Protein AF-A0A379VTR4-F1 (afdb_monomer_lite)

Sequence (155 aa):
MGGMAASGGYWISTPANYIVASPSTLTGSIGIFGVINTVENSLSSIGVHSDGVSTSPLADISMTKALSPEVQQMMQLSIEYGYKRFITLVADARKRTPEQIDKIAQGHVWTGEDAKANGLVDSLGDFDDAVAKAAELAKLKQWHLDYYQDEPTVL

pLDDT: mean 94.95, std 9.13, range [38.41, 98.75]

Radius of gyration: 22.14 Å; chains: 1; bounding box: 52×36×62 Å

Organism: Salmonella enterica I (NCBI:txid59201)

Structure (mmCIF, N/CA/C/O backbone):
data_AF-A0A379VTR4-F1
#
_entry.id   AF-A0A379VTR4-F1
#
loop_
_atom_site.group_PDB
_atom_site.id
_atom_site.type_symbol
_atom_site.label_atom_id
_atom_site.label_alt_id
_atom_site.label_comp_id
_atom_site.label_asym_id
_atom_site.label_entity_id
_atom_site.label_seq_id
_atom_site.pdbx_PDB_ins_code
_atom_site.Cartn_x
_atom_site.Cartn_y
_atom_site.Cartn_z
_atom_site.occupancy
_atom_site.B_iso_or_equiv
_atom_site.auth_seq_id
_atom_site.auth_comp_id
_atom_site.auth_asym_id
_atom_site.auth_atom_id
_atom_site.pdbx_PDB_model_num
ATOM 1 N N . MET A 1 1 ? 0.561 -3.721 -14.485 1.00 96.38 1 MET A N 1
ATOM 2 C CA . MET A 1 1 ? -0.624 -3.444 -13.645 1.00 96.38 1 MET A CA 1
ATOM 3 C C . MET A 1 1 ? -1.749 -2.989 -14.561 1.00 96.38 1 MET A C 1
ATOM 5 O O . MET A 1 1 ? -1.507 -2.106 -15.377 1.00 96.38 1 MET A O 1
ATOM 9 N N . GLY A 1 2 ? -2.930 -3.607 -14.460 1.00 90.25 2 GLY A N 1
ATOM 10 C CA . GLY A 1 2 ? -4.101 -3.279 -15.281 1.00 90.25 2 GLY A CA 1
ATOM 11 C C . GLY A 1 2 ? -5.358 -3.180 -14.418 1.00 90.25 2 GLY A C 1
ATOM 12 O O . GLY A 1 2 ? -5.586 -4.031 -13.563 1.00 90.25 2 GLY A O 1
ATOM 13 N N . GLY A 1 3 ? -6.142 -2.116 -14.602 1.00 94.50 3 GLY A N 1
ATOM 14 C CA . GLY A 1 3 ? -7.316 -1.817 -13.778 1.00 94.50 3 GLY A CA 1
ATOM 15 C C . GLY A 1 3 ? -6.941 -1.304 -12.386 1.00 94.50 3 GLY A C 1
ATOM 16 O O . GLY A 1 3 ? -6.988 -0.100 -12.142 1.00 94.50 3 GLY A O 1
ATOM 17 N N . MET A 1 4 ? -6.543 -2.201 -11.480 1.00 97.50 4 MET A N 1
ATOM 18 C CA . MET A 1 4 ? -6.199 -1.858 -10.099 1.00 97.50 4 MET A CA 1
ATOM 19 C C . MET A 1 4 ? -5.036 -2.699 -9.561 1.00 97.50 4 MET A C 1
ATOM 21 O O . MET A 1 4 ? -4.982 -3.909 -9.755 1.00 97.50 4 MET A O 1
ATOM 25 N N . ALA A 1 5 ? -4.122 -2.051 -8.845 1.00 97.94 5 ALA A N 1
ATOM 26 C CA . ALA A 1 5 ? -3.055 -2.677 -8.067 1.00 97.94 5 ALA A CA 1
ATOM 27 C C . ALA A 1 5 ? -2.720 -1.790 -6.855 1.00 97.94 5 ALA A C 1
ATOM 29 O O . ALA A 1 5 ? -1.616 -1.270 -6.738 1.00 97.94 5 ALA A O 1
ATOM 30 N N . ALA A 1 6 ? -3.703 -1.563 -5.984 1.00 97.69 6 ALA A N 1
ATOM 31 C CA . ALA A 1 6 ? -3.612 -0.654 -4.841 1.00 97.69 6 ALA A CA 1
ATOM 32 C C . ALA A 1 6 ? -3.489 -1.417 -3.506 1.00 97.69 6 ALA A C 1
ATOM 34 O O . ALA A 1 6 ? -3.887 -2.580 -3.410 1.00 97.69 6 ALA A O 1
ATOM 35 N N . SER A 1 7 ? -2.945 -0.771 -2.469 1.00 98.06 7 SER A N 1
ATOM 36 C CA . SER A 1 7 ? -2.752 -1.330 -1.123 1.00 98.06 7 SER A CA 1
ATOM 37 C C . SER A 1 7 ? -2.005 -2.670 -1.174 1.00 98.06 7 SER A C 1
ATOM 39 O O . SER A 1 7 ? -0.881 -2.710 -1.676 1.00 98.06 7 SER A O 1
ATOM 41 N N . GLY A 1 8 ? -2.601 -3.780 -0.733 1.00 97.50 8 GLY A N 1
ATOM 42 C CA . GLY A 1 8 ? -2.003 -5.116 -0.835 1.00 97.50 8 GLY A CA 1
ATOM 43 C C . GLY A 1 8 ? -1.548 -5.492 -2.254 1.00 97.50 8 GLY A C 1
ATOM 44 O O . GLY A 1 8 ? -0.513 -6.134 -2.410 1.00 97.50 8 GLY A O 1
ATOM 45 N N . GLY A 1 9 ? -2.243 -5.021 -3.297 1.00 98.25 9 GLY A N 1
ATOM 46 C CA . GLY A 1 9 ? -1.830 -5.221 -4.691 1.00 98.25 9 GLY A CA 1
ATOM 47 C C . GLY A 1 9 ? -0.519 -4.504 -5.039 1.00 98.25 9 GLY A C 1
ATOM 48 O O . GLY A 1 9 ? 0.328 -5.050 -5.748 1.00 98.25 9 GLY A O 1
ATOM 49 N N . TYR A 1 10 ? -0.303 -3.308 -4.485 1.00 98.69 10 TYR A N 1
ATOM 50 C CA . TYR A 1 10 ? 0.972 -2.609 -4.626 1.00 98.69 10 TYR A CA 1
ATOM 51 C C . TYR A 1 10 ? 2.055 -3.258 -3.755 1.00 98.69 10 TYR A C 1
ATOM 53 O O . TYR A 1 10 ? 3.186 -3.410 -4.208 1.00 98.69 10 TYR A O 1
ATOM 61 N N . TRP A 1 11 ? 1.703 -3.725 -2.548 1.00 98.62 11 TRP A N 1
ATOM 62 C CA . TRP A 1 11 ? 2.616 -4.450 -1.655 1.00 98.62 11 TRP A CA 1
ATOM 63 C C . TRP A 1 11 ? 3.265 -5.646 -2.353 1.00 98.62 11 TRP A C 1
ATOM 65 O O . TRP A 1 11 ? 4.485 -5.779 -2.328 1.00 98.62 11 TRP A O 1
ATOM 75 N N . ILE A 1 12 ? 2.475 -6.506 -3.001 1.00 98.44 12 ILE A N 1
ATOM 76 C CA . ILE A 1 12 ? 3.008 -7.685 -3.707 1.00 98.44 12 ILE A CA 1
ATOM 77 C C . ILE A 1 12 ? 3.767 -7.326 -4.991 1.00 98.44 12 ILE A C 1
ATOM 79 O O . ILE A 1 12 ? 4.480 -8.166 -5.531 1.00 98.44 12 ILE A O 1
ATOM 83 N N . SER A 1 13 ? 3.634 -6.088 -5.472 1.00 98.38 13 SER A N 1
ATOM 84 C CA . SER A 1 13 ? 4.331 -5.596 -6.663 1.00 98.38 13 SER A CA 1
ATOM 85 C C . SER A 1 13 ? 5.724 -5.041 -6.353 1.00 98.38 13 SER A C 1
ATOM 87 O O . SER A 1 13 ? 6.557 -4.954 -7.251 1.00 98.38 13 SER A O 1
ATOM 89 N N . THR A 1 14 ? 6.017 -4.685 -5.099 1.00 98.06 14 THR A N 1
ATOM 90 C CA . THR A 1 14 ? 7.304 -4.082 -4.715 1.00 98.06 14 THR A CA 1
ATOM 91 C C . THR A 1 14 ? 8.554 -4.949 -4.924 1.00 98.06 14 THR A C 1
ATOM 93 O O . THR A 1 14 ? 9.588 -4.356 -5.225 1.00 98.06 14 THR A O 1
ATOM 96 N N . PRO A 1 15 ? 8.541 -6.298 -4.832 1.00 98.25 15 PRO A N 1
ATOM 97 C CA . PRO A 1 15 ? 9.747 -7.083 -5.093 1.00 98.25 15 PRO A CA 1
ATOM 98 C C . PRO A 1 15 ? 10.079 -7.202 -6.591 1.00 98.25 15 PRO A C 1
ATOM 100 O O . PRO A 1 15 ? 11.110 -7.779 -6.934 1.00 98.25 15 PRO A O 1
ATOM 103 N N . ALA A 1 16 ? 9.225 -6.700 -7.492 1.00 98.25 16 ALA A N 1
ATOM 104 C CA . ALA A 1 16 ? 9.453 -6.790 -8.929 1.00 98.25 16 ALA A CA 1
ATOM 105 C C . ALA A 1 16 ? 10.701 -6.003 -9.362 1.00 98.25 16 ALA A C 1
ATOM 107 O O . ALA A 1 16 ? 10.972 -4.906 -8.876 1.00 98.25 16 ALA A O 1
ATOM 108 N N . ASN A 1 17 ? 11.431 -6.526 -10.354 1.00 98.25 17 ASN A N 1
ATOM 109 C CA . ASN A 1 17 ? 12.551 -5.800 -10.962 1.00 98.25 17 ASN A CA 1
ATOM 110 C C . ASN A 1 17 ? 12.099 -4.548 -11.727 1.00 98.25 17 ASN A C 1
ATOM 112 O O . ASN A 1 17 ? 12.884 -3.615 -11.891 1.00 98.25 17 ASN A O 1
ATOM 116 N N . TYR A 1 18 ? 10.868 -4.565 -12.243 1.00 98.56 18 TYR A N 1
ATOM 117 C CA . TYR A 1 18 ? 10.296 -3.491 -13.042 1.00 98.56 18 TYR A CA 1
ATOM 118 C C . TYR A 1 18 ? 8.768 -3.518 -12.954 1.00 98.56 18 TYR A C 1
ATOM 120 O O . TYR A 1 18 ? 8.156 -4.577 -13.090 1.00 98.56 18 TYR A O 1
ATOM 128 N N . ILE A 1 19 ? 8.154 -2.358 -12.745 1.00 98.69 19 ILE A N 1
ATOM 129 C CA . ILE A 1 19 ? 6.708 -2.187 -12.614 1.00 98.69 19 ILE A CA 1
ATOM 130 C C . ILE A 1 19 ? 6.184 -1.371 -13.798 1.00 9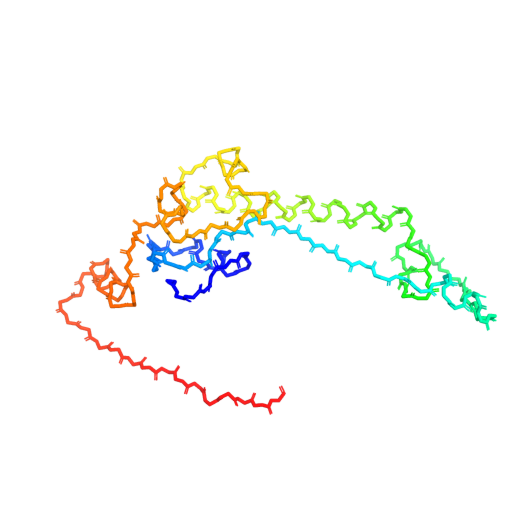8.69 19 ILE A C 1
ATOM 132 O O . ILE A 1 19 ? 6.464 -0.178 -13.926 1.00 98.69 19 ILE A O 1
ATOM 136 N N . VAL A 1 20 ? 5.381 -2.013 -14.644 1.00 98.75 20 VAL A N 1
ATOM 137 C CA . VAL A 1 20 ? 4.623 -1.368 -15.729 1.00 98.75 20 VAL A CA 1
ATOM 138 C C . VAL A 1 20 ? 3.188 -1.137 -15.260 1.00 98.75 20 VAL A C 1
ATOM 140 O O . VAL A 1 20 ? 2.594 -2.036 -14.656 1.00 98.75 20 VAL A O 1
ATOM 143 N N . ALA A 1 21 ? 2.601 0.024 -15.540 1.00 98.69 21 ALA A N 1
ATOM 144 C CA . ALA A 1 21 ? 1.186 0.292 -15.281 1.00 98.69 21 ALA A CA 1
ATOM 145 C C . ALA A 1 21 ? 0.514 0.984 -16.469 1.00 98.69 21 ALA A C 1
ATOM 147 O O . ALA A 1 21 ? 1.095 1.880 -17.070 1.00 98.69 21 ALA A O 1
ATOM 148 N N . SER A 1 22 ? -0.736 0.630 -16.769 1.00 98.44 22 SER A N 1
ATOM 149 C CA . SER A 1 22 ? -1.534 1.426 -17.710 1.00 98.44 22 SER A CA 1
ATOM 150 C C . SER A 1 22 ? -1.766 2.832 -17.131 1.00 98.44 22 SER A C 1
ATOM 152 O O . SER A 1 22 ? -1.962 2.924 -15.913 1.00 98.44 22 SER A O 1
ATOM 154 N N . PRO A 1 23 ? -1.800 3.903 -17.952 1.00 98.06 23 PRO A N 1
ATOM 155 C CA . PRO A 1 23 ? -2.061 5.274 -17.499 1.00 98.06 23 PRO A CA 1
ATOM 156 C C . PRO A 1 23 ? -3.261 5.403 -16.549 1.00 98.06 23 PRO A C 1
ATOM 158 O O . PRO A 1 23 ? -3.180 6.069 -15.519 1.00 98.06 23 PRO A O 1
ATOM 161 N N . SER A 1 24 ? -4.346 4.677 -16.835 1.00 97.81 24 SER A N 1
ATOM 162 C CA . SER A 1 24 ? -5.589 4.698 -16.056 1.00 97.81 24 SER A CA 1
ATOM 163 C C . SER A 1 24 ? -5.636 3.688 -14.902 1.00 97.81 24 SER A C 1
ATOM 165 O O . SER A 1 24 ? -6.686 3.509 -14.291 1.00 97.81 24 SER A O 1
ATOM 167 N N . THR A 1 25 ? -4.538 2.985 -14.608 1.00 98.44 25 THR A N 1
ATOM 168 C CA . THR A 1 25 ? -4.476 2.043 -13.478 1.00 98.44 25 THR A CA 1
ATOM 169 C C . THR A 1 25 ? -4.666 2.784 -12.164 1.00 98.44 25 THR A C 1
ATOM 171 O O . THR A 1 25 ? -3.998 3.781 -11.924 1.00 98.44 25 THR A O 1
ATOM 174 N N . LEU A 1 26 ? -5.490 2.250 -11.266 1.00 98.56 26 LEU A N 1
ATOM 175 C CA . LEU A 1 26 ? -5.548 2.713 -9.881 1.00 98.56 26 LEU A CA 1
ATOM 176 C C . LEU A 1 26 ? -4.541 1.931 -9.032 1.00 98.56 26 LEU A C 1
ATOM 178 O O . LEU A 1 26 ? -4.676 0.725 -8.830 1.00 98.56 26 LEU A O 1
ATOM 182 N N . THR A 1 27 ? -3.503 2.603 -8.551 1.00 98.62 27 THR A N 1
ATOM 183 C CA . THR A 1 27 ? -2.405 2.007 -7.777 1.00 98.62 27 THR A CA 1
ATOM 184 C C . THR A 1 27 ? -2.079 2.861 -6.547 1.00 98.62 27 THR A C 1
ATOM 186 O O . THR A 1 27 ? -2.860 3.727 -6.147 1.00 98.62 27 THR A O 1
ATOM 189 N N . GLY A 1 28 ? -0.956 2.597 -5.883 1.00 98.00 28 GLY A N 1
ATOM 190 C CA . GLY A 1 28 ? -0.610 3.248 -4.625 1.00 98.00 28 GLY A CA 1
ATOM 191 C C . GLY A 1 28 ? -1.503 2.737 -3.499 1.00 98.00 28 GLY A C 1
ATOM 192 O O . GLY A 1 28 ? -1.503 1.542 -3.214 1.00 98.00 28 GLY A O 1
ATOM 193 N N . SER A 1 29 ? -2.245 3.631 -2.839 1.00 98.12 29 SER A N 1
ATOM 194 C CA . SER A 1 29 ? -3.003 3.339 -1.613 1.00 98.12 29 SER A CA 1
ATOM 195 C C . SER A 1 29 ? -2.135 2.659 -0.551 1.00 98.12 29 SER A C 1
ATOM 197 O O . SER A 1 29 ? -2.494 1.656 0.065 1.00 98.12 29 SER A O 1
A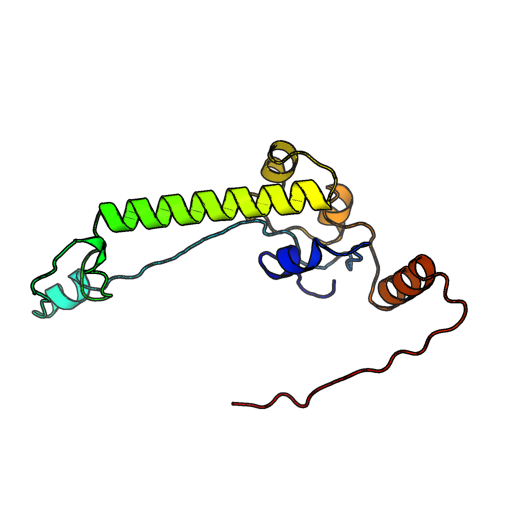TOM 199 N N . ILE A 1 30 ? -0.928 3.196 -0.380 1.00 98.56 30 ILE A N 1
ATOM 200 C CA . ILE A 1 30 ? 0.035 2.714 0.606 1.00 98.56 30 ILE A CA 1
ATOM 201 C C . ILE A 1 30 ? -0.471 3.175 1.969 1.00 98.56 30 ILE A C 1
ATOM 203 O O . ILE A 1 30 ? -0.298 4.330 2.355 1.00 98.56 30 ILE A O 1
ATOM 207 N N . GLY A 1 31 ? -1.176 2.286 2.656 1.00 97.69 31 GLY A N 1
ATOM 208 C CA . GLY A 1 31 ? -1.883 2.568 3.896 1.00 97.69 31 GLY A CA 1
ATOM 209 C C . GLY A 1 31 ? -2.411 1.285 4.523 1.00 97.69 31 GLY A C 1
ATOM 210 O O . GLY A 1 31 ? -2.518 0.256 3.853 1.00 97.69 31 GLY A O 1
ATOM 211 N N . ILE A 1 32 ? -2.718 1.350 5.818 1.00 97.75 32 ILE A N 1
ATOM 212 C CA . ILE A 1 32 ? -3.286 0.245 6.593 1.00 97.75 32 ILE A CA 1
ATOM 213 C C . ILE A 1 32 ? -4.430 0.796 7.435 1.00 97.75 32 ILE A C 1
ATOM 215 O O . ILE A 1 32 ? -4.314 1.875 8.009 1.00 97.75 32 ILE A O 1
ATOM 219 N N . PHE A 1 33 ? -5.525 0.047 7.512 1.00 97.00 33 PHE A N 1
ATOM 220 C CA . PHE A 1 33 ? -6.647 0.356 8.385 1.00 97.00 33 PHE A CA 1
ATOM 221 C C . PHE A 1 33 ? -7.219 -0.934 8.974 1.00 97.00 33 PHE A C 1
ATOM 223 O O . PHE A 1 33 ? -7.039 -2.021 8.423 1.00 97.00 33 PHE A O 1
ATOM 230 N N . GLY A 1 34 ? -7.912 -0.801 10.099 1.00 95.31 34 GLY A N 1
ATOM 231 C CA . GLY A 1 34 ? -8.670 -1.869 10.732 1.00 95.31 34 GLY A CA 1
ATOM 232 C C . GLY A 1 34 ? -9.936 -1.281 11.338 1.00 95.31 34 GLY A C 1
ATOM 233 O O . GLY A 1 34 ? -9.928 -0.145 11.805 1.00 95.31 34 GLY A O 1
ATOM 234 N N . VAL A 1 35 ? -11.027 -2.039 11.298 1.00 96.56 35 VAL A N 1
ATOM 235 C CA . VAL A 1 35 ? -12.319 -1.624 11.851 1.00 96.56 35 VAL A CA 1
ATOM 236 C C . VAL A 1 35 ? -12.817 -2.726 12.769 1.00 96.56 35 VAL A C 1
ATOM 238 O O . VAL A 1 35 ? -12.870 -3.886 12.365 1.00 96.56 35 VAL A O 1
ATOM 241 N N . ILE A 1 36 ? -13.200 -2.351 13.987 1.00 95.81 36 ILE A N 1
ATOM 242 C CA . ILE A 1 36 ? -13.857 -3.234 14.946 1.00 95.81 36 ILE A CA 1
ATOM 243 C C . ILE A 1 36 ? -15.225 -2.647 15.245 1.00 95.81 36 ILE A C 1
ATOM 245 O O . ILE A 1 36 ? -15.334 -1.499 15.666 1.00 95.81 36 ILE A O 1
ATOM 249 N N . ASN A 1 37 ? -16.260 -3.450 15.026 1.00 96.44 37 ASN A N 1
ATOM 250 C CA . ASN A 1 37 ? -17.626 -3.087 15.360 1.00 96.44 37 ASN A CA 1
ATOM 251 C C . ASN A 1 37 ? -18.042 -3.851 16.614 1.00 96.44 37 ASN A C 1
ATOM 253 O O . ASN A 1 37 ? -17.910 -5.076 16.666 1.00 96.44 37 ASN A O 1
ATOM 257 N N . THR A 1 38 ? -18.570 -3.128 17.595 1.00 97.50 38 THR A N 1
ATOM 258 C CA . THR A 1 38 ? -19.193 -3.701 18.788 1.00 97.50 38 THR A CA 1
ATOM 259 C C . THR A 1 38 ? -20.665 -3.296 18.832 1.00 97.50 38 THR A C 1
ATOM 261 O O . THR A 1 38 ? -21.067 -2.266 18.285 1.00 97.50 38 THR A O 1
ATOM 264 N N . VAL A 1 39 ? -21.501 -4.153 19.413 1.00 98.00 39 VAL A N 1
ATOM 265 C CA . VAL A 1 39 ? -22.964 -3.992 19.447 1.00 98.00 39 VAL A CA 1
ATOM 266 C C . VAL A 1 39 ? -23.521 -4.018 20.868 1.00 98.00 39 VAL A C 1
ATOM 268 O O . VAL A 1 39 ? -24.725 -4.172 21.053 1.00 98.00 39 VAL A O 1
ATOM 271 N N . GLU A 1 40 ? -22.682 -3.840 21.887 1.00 97.69 40 GLU A N 1
ATOM 272 C CA . GLU A 1 40 ? -23.062 -3.899 23.300 1.00 97.69 40 GLU A CA 1
ATOM 273 C C . GLU A 1 40 ? -24.172 -2.898 23.648 1.00 97.69 40 GLU A C 1
ATOM 275 O O . GLU A 1 40 ? -25.132 -3.252 24.327 1.00 97.69 40 GLU A O 1
ATOM 280 N N . ASN A 1 41 ? -24.115 -1.679 23.101 1.00 97.69 41 ASN A N 1
ATOM 281 C CA . ASN A 1 41 ? -25.149 -0.663 23.327 1.00 97.69 41 ASN A CA 1
ATOM 282 C C . ASN A 1 41 ? -26.440 -0.969 22.556 1.00 97.69 41 ASN A C 1
ATOM 284 O O . ASN A 1 41 ? -27.537 -0.717 23.053 1.00 97.69 41 ASN A O 1
ATOM 288 N N . SER A 1 42 ? -26.316 -1.562 21.364 1.00 98.25 42 SER A N 1
ATOM 289 C CA . SER A 1 42 ? -27.476 -2.001 20.580 1.00 98.25 42 SER A CA 1
ATOM 290 C C . SER A 1 42 ? -28.212 -3.136 21.296 1.00 98.25 42 SER A C 1
ATOM 292 O O . SER A 1 42 ? -29.431 -3.089 21.430 1.00 98.25 42 SER A O 1
ATOM 294 N N . LEU A 1 43 ? -27.479 -4.113 21.834 1.00 98.06 43 LEU A N 1
ATOM 295 C CA . LEU A 1 43 ? -28.031 -5.208 22.634 1.00 98.06 43 LEU A CA 1
ATOM 296 C C . LEU A 1 43 ? -28.626 -4.710 23.956 1.00 98.06 43 LEU A C 1
ATOM 298 O O . LEU A 1 43 ? -29.740 -5.094 24.310 1.00 98.06 43 LEU A O 1
ATOM 302 N N . SER A 1 44 ? -27.940 -3.790 24.635 1.00 97.88 44 SER A N 1
ATOM 303 C CA . SER A 1 44 ? -28.429 -3.168 25.869 1.00 97.88 44 SER A CA 1
ATOM 304 C C . SER A 1 44 ? -29.784 -2.478 25.661 1.00 97.88 44 SER A C 1
ATOM 306 O O . SER A 1 44 ? -30.680 -2.609 26.494 1.00 97.88 44 SER A O 1
ATOM 308 N N . SER A 1 45 ? -29.994 -1.831 24.506 1.00 98.25 45 SER A N 1
ATOM 309 C CA . SER A 1 45 ? -31.265 -1.165 24.176 1.00 98.25 45 SER A CA 1
ATOM 310 C C . SER A 1 45 ? -32.473 -2.110 24.079 1.00 98.25 45 SER A C 1
ATOM 312 O O . SER A 1 45 ? -33.607 -1.669 24.254 1.00 98.25 45 SER A O 1
ATOM 314 N N . ILE A 1 46 ? -32.234 -3.406 23.847 1.00 98.25 46 ILE A N 1
ATOM 315 C CA . ILE A 1 46 ? -33.262 -4.458 23.799 1.00 98.25 46 ILE A CA 1
ATOM 316 C C . ILE A 1 46 ? -33.215 -5.386 25.026 1.00 98.25 46 ILE A C 1
ATOM 318 O O . ILE A 1 46 ? -33.834 -6.447 25.021 1.00 98.25 46 ILE A O 1
ATOM 322 N N . GLY A 1 47 ? -32.485 -4.998 26.078 1.00 98.06 47 GLY A N 1
ATOM 323 C CA . GLY A 1 47 ? -32.393 -5.737 27.341 1.00 98.06 47 GLY A CA 1
ATOM 324 C C . GLY A 1 47 ? -31.456 -6.950 27.319 1.00 98.06 47 GLY A C 1
ATOM 325 O O . GLY A 1 47 ? -31.551 -7.805 28.199 1.00 98.06 47 GLY A O 1
ATOM 326 N N . VAL A 1 48 ? -30.565 -7.055 26.327 1.00 98.25 48 VAL A N 1
ATOM 327 C CA . VAL A 1 48 ? -29.555 -8.119 26.239 1.00 98.25 48 VAL A CA 1
ATOM 328 C C . VAL A 1 48 ? -28.206 -7.589 26.718 1.00 98.25 48 VAL A C 1
ATOM 330 O O . VAL A 1 48 ? -27.700 -6.590 26.211 1.00 98.25 48 VAL A O 1
ATOM 333 N N . HIS A 1 49 ? -27.588 -8.296 27.663 1.00 97.00 49 HIS A N 1
ATOM 334 C CA . HIS A 1 49 ? -26.289 -7.938 28.234 1.00 97.00 49 HIS A CA 1
ATOM 335 C C . HIS A 1 49 ? -25.310 -9.112 28.145 1.00 97.00 49 HIS A C 1
ATOM 337 O O . HIS A 1 49 ? -25.714 -10.273 28.137 1.00 97.00 49 HIS A O 1
ATOM 343 N N . SER A 1 50 ? -24.015 -8.805 28.064 1.00 95.38 50 SER A N 1
ATOM 344 C CA . SER A 1 50 ? -22.930 -9.791 28.099 1.00 95.38 50 SER A CA 1
ATOM 345 C C . SER A 1 50 ? -22.082 -9.566 29.344 1.00 95.38 50 SER A C 1
ATOM 347 O O . SER A 1 50 ? -21.621 -8.451 29.569 1.00 95.38 50 SER A O 1
ATOM 349 N N . ASP A 1 51 ? -21.851 -10.627 30.112 1.00 92.25 51 ASP A N 1
ATOM 350 C CA . ASP A 1 51 ? -20.995 -10.627 31.301 1.00 92.25 51 ASP A CA 1
ATOM 351 C C . ASP A 1 51 ? -20.139 -11.905 31.324 1.00 92.25 51 ASP A C 1
ATOM 353 O O . ASP A 1 51 ? -20.368 -12.836 30.546 1.00 92.25 51 ASP A O 1
ATOM 357 N N . GLY A 1 52 ? -19.118 -11.950 32.172 1.00 90.38 52 GLY A N 1
ATOM 358 C CA . GLY A 1 52 ? -18.262 -13.116 32.336 1.00 90.38 52 GLY A CA 1
ATOM 359 C C . GLY A 1 52 ? -17.018 -12.825 33.162 1.00 90.38 52 GLY A C 1
ATOM 360 O O . GLY A 1 52 ? -16.843 -11.748 33.720 1.00 90.38 52 GLY A O 1
ATOM 361 N N . VAL A 1 53 ? -16.124 -13.808 33.218 1.00 93.00 53 VAL A N 1
ATOM 362 C CA . VAL A 1 53 ? -14.824 -13.677 33.880 1.00 93.00 53 VAL A CA 1
ATOM 363 C C . VAL A 1 53 ? -13.709 -13.882 32.864 1.00 93.00 53 VAL A C 1
ATOM 365 O O . VAL A 1 53 ? -13.762 -14.797 32.044 1.00 93.00 53 VAL A O 1
ATOM 368 N N . SER A 1 54 ? -12.686 -13.037 32.924 1.00 93.38 54 SER A N 1
ATOM 369 C CA . SER A 1 54 ? -11.505 -13.111 32.063 1.00 93.38 54 SER A CA 1
ATOM 370 C C . SER A 1 54 ? -10.244 -12.964 32.900 1.00 93.38 54 SER A C 1
ATOM 372 O O . SER A 1 54 ? -10.214 -12.179 33.847 1.00 93.38 54 SER A O 1
ATOM 374 N N . THR A 1 55 ? -9.178 -13.664 32.525 1.00 94.31 55 THR A N 1
ATOM 375 C CA . THR A 1 55 ? -7.866 -13.531 33.179 1.00 94.31 55 THR A CA 1
ATOM 376 C C . THR A 1 55 ? -7.134 -12.241 32.792 1.00 94.31 55 THR A C 1
ATOM 378 O O . THR A 1 55 ? -6.206 -11.838 33.487 1.00 94.31 55 THR A O 1
ATOM 381 N N . SER A 1 56 ? -7.534 -11.593 31.692 1.00 93.25 56 SER A N 1
ATOM 382 C CA . SER A 1 56 ? -6.986 -10.327 31.196 1.00 93.25 56 SER A CA 1
ATOM 383 C C . SER A 1 56 ? -8.003 -9.624 30.284 1.00 93.25 56 SER A C 1
ATOM 385 O O . SER A 1 56 ? -8.692 -10.327 29.541 1.00 93.25 56 SER A O 1
ATOM 387 N N . PRO A 1 57 ? -8.040 -8.276 30.240 1.00 88.69 57 PRO A N 1
ATOM 388 C CA . PRO A 1 57 ? -8.823 -7.530 29.249 1.00 88.69 57 PRO A CA 1
ATOM 389 C C . PRO A 1 57 ? -8.509 -7.922 27.797 1.00 88.69 57 PRO A C 1
ATOM 391 O O . PRO A 1 57 ? -9.388 -7.907 26.942 1.00 88.69 57 PRO A O 1
ATOM 394 N N . LEU A 1 58 ? -7.271 -8.350 27.516 1.00 90.94 58 LEU A N 1
ATOM 395 C CA . LEU A 1 58 ? -6.857 -8.801 26.180 1.00 90.94 58 LEU A CA 1
ATOM 396 C C . LEU A 1 58 ? -7.520 -10.117 25.749 1.00 90.94 58 LEU A C 1
ATOM 398 O O . LEU A 1 58 ? -7.547 -10.426 24.561 1.00 90.94 58 LEU A O 1
ATOM 402 N N . ALA A 1 59 ? -8.026 -10.900 26.703 1.00 90.00 59 ALA A N 1
ATOM 403 C CA . ALA A 1 59 ? -8.749 -12.137 26.434 1.00 90.00 59 ALA A CA 1
ATOM 404 C C . ALA A 1 59 ? -10.260 -11.909 26.258 1.00 90.00 59 ALA A C 1
ATOM 406 O O . ALA A 1 59 ? -10.965 -12.845 25.889 1.00 90.00 59 ALA A O 1
ATOM 407 N N . ASP A 1 60 ? -10.758 -10.693 26.513 1.00 88.88 60 ASP A N 1
ATOM 408 C CA . ASP A 1 60 ? -12.189 -10.380 26.542 1.00 88.88 60 ASP A CA 1
ATOM 409 C C . ASP A 1 60 ? -12.660 -9.595 25.306 1.00 88.88 60 ASP A C 1
ATOM 411 O O . ASP A 1 60 ? -13.397 -8.614 25.393 1.00 88.88 60 ASP A O 1
ATOM 415 N N . ILE A 1 61 ? -12.210 -10.024 24.124 1.00 91.06 61 ILE A N 1
ATOM 416 C CA . ILE A 1 61 ? -12.578 -9.412 22.842 1.00 91.06 61 ILE A CA 1
ATOM 417 C C . ILE A 1 61 ? -13.792 -10.149 22.267 1.00 91.06 61 ILE A C 1
ATOM 419 O O . ILE A 1 61 ? -13.695 -11.298 21.841 1.00 91.06 61 ILE A O 1
ATOM 423 N N . SER A 1 62 ? -14.939 -9.472 22.221 1.00 93.25 62 SER A N 1
ATOM 424 C CA . SER A 1 62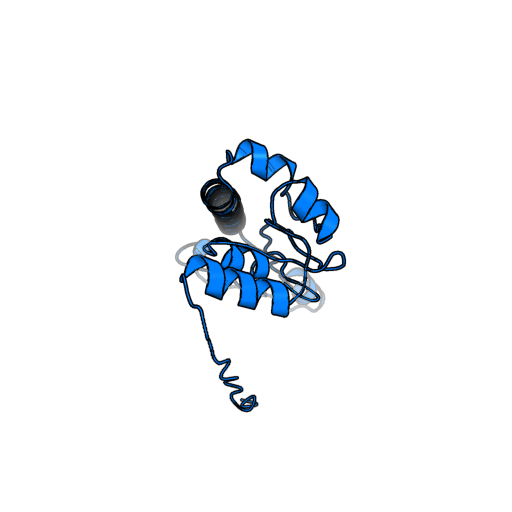 ? -16.185 -9.975 21.630 1.00 93.25 62 SER A CA 1
ATOM 425 C C . SER A 1 62 ? -16.937 -8.841 20.942 1.00 93.25 62 SER A C 1
ATOM 427 O O . SER A 1 62 ? -16.904 -7.707 21.407 1.00 93.25 62 SER A O 1
ATOM 429 N N . MET A 1 63 ? -17.693 -9.146 19.884 1.00 95.25 63 MET A N 1
ATOM 430 C CA . MET A 1 63 ? -18.590 -8.169 19.251 1.00 95.25 63 MET A CA 1
ATOM 431 C C . MET A 1 63 ? -19.684 -7.669 20.206 1.00 95.25 63 MET A C 1
ATOM 433 O O . MET A 1 63 ? -20.229 -6.590 20.005 1.00 95.25 63 MET A O 1
ATOM 437 N N . THR A 1 64 ? -20.033 -8.438 21.240 1.00 96.62 64 THR A N 1
ATOM 438 C CA . THR A 1 64 ? -21.092 -8.085 22.202 1.00 96.62 64 THR A CA 1
ATOM 439 C C . THR A 1 64 ? -20.586 -7.307 23.416 1.00 96.62 64 THR A C 1
ATOM 441 O O . THR A 1 64 ? -21.371 -7.013 24.318 1.00 96.62 64 THR A O 1
ATOM 444 N N . LYS A 1 65 ? -19.288 -6.987 23.457 1.00 94.75 65 LYS A N 1
ATOM 445 C CA . LYS A 1 65 ? -18.638 -6.249 24.541 1.00 94.75 65 LYS A CA 1
ATOM 446 C C . LYS A 1 65 ? -17.948 -5.007 23.992 1.00 94.75 65 LYS A C 1
ATOM 448 O O . LYS A 1 65 ? -17.488 -5.003 22.855 1.00 94.75 65 LYS A O 1
ATOM 453 N N . ALA A 1 66 ? -17.862 -3.969 24.819 1.00 94.75 66 ALA A N 1
ATOM 454 C CA . ALA A 1 66 ? -17.090 -2.781 24.484 1.00 94.75 66 ALA A CA 1
ATOM 455 C C . ALA A 1 66 ? -15.602 -3.131 24.337 1.00 94.75 66 ALA A C 1
ATOM 457 O O . ALA A 1 66 ? -15.063 -3.953 25.081 1.00 94.75 66 ALA A O 1
ATOM 458 N N . LEU A 1 67 ? -14.926 -2.474 23.397 1.00 95.12 67 LEU A N 1
ATOM 459 C CA . LEU A 1 67 ? -13.499 -2.673 23.177 1.00 95.12 67 LEU A CA 1
ATOM 460 C C . LEU A 1 67 ? -12.690 -2.019 24.308 1.00 95.12 67 LEU A C 1
ATOM 462 O O . LEU A 1 67 ? -12.747 -0.799 24.484 1.00 95.12 67 LEU A O 1
ATOM 466 N N . SER A 1 68 ? -11.918 -2.803 25.065 1.00 94.75 68 SER A N 1
ATOM 467 C CA . SER A 1 68 ? -11.141 -2.269 26.193 1.00 94.75 68 SER A CA 1
ATOM 468 C C . SER A 1 68 ? -10.048 -1.285 25.728 1.00 94.75 68 SER A C 1
ATOM 470 O O . SER A 1 68 ? -9.523 -1.438 24.618 1.00 94.75 68 SER A O 1
ATOM 472 N N . PRO A 1 69 ? -9.658 -0.286 26.547 1.00 95.88 69 PRO A N 1
ATOM 473 C CA . PRO A 1 69 ? -8.581 0.647 26.204 1.00 95.88 69 PRO A CA 1
ATOM 474 C C . PRO A 1 69 ? -7.246 -0.041 25.881 1.00 95.88 69 PRO A C 1
ATOM 476 O O . PRO A 1 69 ? -6.524 0.401 24.991 1.00 95.88 69 PRO A O 1
ATOM 479 N N . GLU A 1 70 ? -6.924 -1.141 26.561 1.00 95.25 70 GLU A N 1
ATOM 480 C CA . GLU A 1 70 ? -5.710 -1.929 26.324 1.00 95.25 70 GLU A CA 1
ATOM 481 C C . GLU A 1 70 ? -5.732 -2.577 24.937 1.00 95.25 70 GLU A C 1
ATOM 483 O O . GLU A 1 70 ? -4.735 -2.543 24.215 1.00 95.25 70 GLU A O 1
ATOM 488 N N . VAL A 1 71 ? -6.882 -3.128 24.533 1.00 94.81 71 VAL A N 1
ATOM 489 C CA . VAL A 1 71 ? -7.054 -3.703 23.194 1.00 94.81 71 VAL A CA 1
ATOM 490 C C . VAL A 1 71 ? -6.997 -2.606 22.129 1.00 94.81 71 VAL A C 1
ATOM 492 O O . VAL A 1 71 ? -6.323 -2.787 21.115 1.00 94.81 71 VAL A O 1
ATOM 495 N N . GLN A 1 72 ? -7.626 -1.450 22.373 1.00 95.94 72 GLN A N 1
ATOM 496 C CA . GLN A 1 72 ? -7.553 -0.288 21.476 1.00 95.94 72 GLN A CA 1
ATOM 497 C C . GLN A 1 72 ? -6.102 0.154 21.245 1.00 95.94 72 GLN A C 1
ATOM 499 O O . GLN A 1 72 ? -5.686 0.328 20.101 1.00 95.94 72 GLN A O 1
ATOM 504 N N . GLN A 1 73 ? -5.310 0.278 22.315 1.00 96.50 73 GLN A N 1
ATOM 505 C CA . GLN A 1 73 ? -3.891 0.626 22.218 1.00 96.50 73 GLN A CA 1
ATOM 506 C C . GLN A 1 73 ? -3.109 -0.431 21.434 1.00 96.50 73 GLN A C 1
ATOM 508 O O . GLN A 1 73 ? -2.381 -0.088 20.507 1.00 96.50 73 GLN A O 1
ATOM 513 N N . MET A 1 74 ? -3.296 -1.718 21.734 1.00 96.56 74 MET A N 1
ATOM 514 C CA . MET A 1 74 ? -2.621 -2.802 21.011 1.00 96.56 74 MET A CA 1
ATOM 515 C C . MET A 1 74 ? -2.942 -2.807 19.512 1.00 96.56 74 MET A C 1
ATOM 517 O O . MET A 1 74 ? -2.050 -3.014 18.683 1.00 96.56 74 MET A O 1
ATOM 521 N N . MET A 1 75 ? -4.199 -2.552 19.147 1.00 96.50 75 MET A N 1
ATOM 522 C CA . MET A 1 75 ? -4.612 -2.422 17.751 1.00 96.50 75 MET A CA 1
ATOM 523 C C . MET A 1 75 ? -3.966 -1.202 17.091 1.00 96.50 75 MET A C 1
ATOM 525 O O . MET A 1 75 ? -3.405 -1.339 16.006 1.00 96.50 75 MET A O 1
ATOM 529 N N . GLN A 1 76 ? -3.960 -0.045 17.760 1.00 97.94 76 GLN A N 1
ATOM 530 C CA . GLN A 1 76 ? -3.311 1.169 17.261 1.00 97.94 76 GLN A CA 1
ATOM 531 C C . GLN A 1 76 ? -1.811 0.946 17.006 1.00 97.94 76 GLN A C 1
ATOM 533 O O . GLN A 1 76 ? -1.333 1.207 15.902 1.00 97.94 76 GLN A O 1
ATOM 538 N N . LEU A 1 77 ? -1.089 0.364 17.971 1.00 98.19 77 LEU A N 1
ATOM 539 C CA . LEU A 1 77 ? 0.323 -0.003 17.817 1.00 98.19 77 LEU A CA 1
ATOM 540 C C . LEU A 1 77 ? 0.546 -0.963 16.637 1.00 98.19 77 LEU A C 1
ATOM 542 O O . LEU A 1 77 ? 1.531 -0.840 15.908 1.00 98.19 77 LEU A O 1
ATOM 546 N N . SER A 1 78 ? -0.367 -1.914 16.428 1.00 98.06 78 SER A N 1
ATOM 547 C CA . SER A 1 78 ? -0.282 -2.870 15.318 1.00 98.06 78 SER A CA 1
ATOM 548 C C . SER A 1 78 ? -0.457 -2.188 13.956 1.00 98.06 78 SER A C 1
ATOM 550 O O . SER A 1 78 ? 0.286 -2.493 13.020 1.00 98.06 78 SER A O 1
ATOM 552 N N . ILE A 1 79 ? -1.395 -1.240 13.844 1.00 98.31 79 ILE A N 1
ATOM 553 C CA . ILE A 1 79 ? -1.614 -0.444 12.627 1.00 98.31 79 ILE A CA 1
ATOM 554 C C . ILE A 1 79 ? -0.400 0.443 12.333 1.00 98.31 79 ILE A C 1
ATOM 556 O O . ILE A 1 79 ? 0.098 0.441 11.207 1.00 98.31 79 ILE A O 1
ATOM 560 N N . GLU A 1 80 ? 0.127 1.143 13.339 1.00 98.38 80 GLU A N 1
ATOM 561 C CA . GLU A 1 80 ? 1.319 1.990 13.205 1.00 98.38 80 GLU A CA 1
ATOM 562 C C . GLU A 1 80 ? 2.547 1.184 12.770 1.00 98.38 80 GLU A C 1
ATOM 564 O O . GLU A 1 80 ? 3.264 1.574 11.841 1.00 98.38 80 GLU A O 1
ATOM 569 N N . TYR A 1 81 ? 2.765 0.023 13.394 1.00 98.31 81 TYR A N 1
ATOM 570 C CA . TYR A 1 81 ? 3.837 -0.892 13.016 1.00 98.31 81 TYR A CA 1
ATOM 571 C C . TYR A 1 81 ? 3.686 -1.371 11.569 1.00 98.31 81 TYR A C 1
ATOM 573 O O . TYR A 1 81 ? 4.646 -1.335 10.794 1.00 98.31 81 TYR A O 1
ATOM 581 N N . GLY A 1 82 ? 2.481 -1.798 11.186 1.00 98.50 82 GLY A N 1
ATOM 582 C CA . GLY A 1 82 ? 2.201 -2.249 9.831 1.00 98.50 82 GLY A CA 1
ATOM 583 C C . GLY A 1 82 ? 2.430 -1.143 8.797 1.00 98.50 82 GLY A C 1
ATOM 584 O O . GLY A 1 82 ? 3.074 -1.389 7.777 1.00 98.50 82 GLY A O 1
ATOM 585 N N . TYR A 1 83 ? 1.960 0.080 9.061 1.00 98.69 83 TYR A N 1
ATOM 586 C CA . TYR A 1 83 ? 2.157 1.215 8.159 1.00 98.69 83 TYR A CA 1
ATOM 587 C C . TYR A 1 83 ? 3.644 1.533 7.988 1.00 98.69 83 TYR A C 1
ATOM 589 O O . TYR A 1 83 ? 4.129 1.615 6.858 1.00 98.69 83 TYR A O 1
ATOM 597 N N . LYS A 1 84 ? 4.396 1.593 9.097 1.00 98.62 84 LYS A N 1
ATOM 598 C CA . LYS A 1 84 ? 5.853 1.779 9.075 1.00 98.62 84 LYS A CA 1
ATOM 599 C C . LYS A 1 84 ? 6.551 0.694 8.253 1.00 98.62 84 LYS A C 1
ATOM 601 O O . LYS A 1 84 ? 7.472 0.988 7.487 1.00 98.62 84 LYS A O 1
ATOM 606 N N . ARG A 1 85 ? 6.105 -0.558 8.377 1.00 98.62 85 ARG A N 1
ATOM 607 C CA . ARG A 1 85 ? 6.620 -1.672 7.577 1.00 98.62 85 ARG A CA 1
ATOM 608 C C . ARG A 1 85 ? 6.318 -1.477 6.092 1.00 98.62 85 ARG A C 1
ATOM 610 O O . ARG A 1 85 ? 7.211 -1.702 5.279 1.00 98.62 85 ARG A O 1
ATOM 617 N N . PHE A 1 86 ? 5.109 -1.039 5.742 1.00 98.62 86 PHE A N 1
ATOM 618 C CA . PHE A 1 86 ? 4.725 -0.813 4.350 1.00 98.62 86 PHE A CA 1
ATOM 619 C C . PHE A 1 86 ? 5.589 0.276 3.706 1.00 98.62 86 PHE A C 1
ATOM 621 O O . PHE A 1 86 ? 6.223 0.032 2.681 1.00 98.62 86 PHE A O 1
ATOM 628 N N . ILE A 1 87 ? 5.685 1.455 4.330 1.00 98.62 87 ILE A N 1
ATOM 629 C CA . ILE A 1 87 ? 6.482 2.558 3.775 1.00 98.62 87 ILE A CA 1
ATOM 630 C C . ILE A 1 87 ? 7.962 2.185 3.659 1.00 98.62 87 ILE A C 1
ATOM 632 O O . ILE A 1 87 ? 8.587 2.546 2.670 1.00 98.62 87 ILE A O 1
ATOM 636 N N . THR A 1 88 ? 8.505 1.412 4.608 1.00 98.69 88 THR A N 1
ATOM 637 C CA . THR A 1 88 ? 9.893 0.919 4.553 1.00 98.69 88 THR A CA 1
ATOM 638 C C . THR A 1 88 ? 10.098 -0.016 3.366 1.00 98.69 88 THR A C 1
ATOM 640 O O . THR A 1 88 ? 11.010 0.178 2.574 1.00 98.69 88 THR A O 1
ATOM 643 N N . LEU A 1 89 ? 9.204 -0.987 3.185 1.00 98.50 89 LEU A N 1
ATOM 644 C CA . LEU A 1 89 ? 9.286 -1.946 2.087 1.00 98.50 89 LEU A CA 1
ATOM 645 C C . LEU A 1 89 ? 9.173 -1.260 0.715 1.00 98.50 89 LEU A C 1
ATOM 647 O O . LEU A 1 89 ? 9.897 -1.608 -0.216 1.00 98.50 89 LEU A O 1
ATOM 651 N N . VAL A 1 90 ? 8.306 -0.253 0.589 1.00 98.62 90 VAL A N 1
ATOM 652 C CA . VAL A 1 90 ? 8.224 0.560 -0.632 1.00 98.62 90 VAL A CA 1
ATOM 653 C C . VAL A 1 90 ? 9.485 1.410 -0.805 1.00 98.62 90 VAL A C 1
ATOM 655 O O . VAL A 1 90 ? 9.989 1.524 -1.919 1.00 98.62 90 VAL A O 1
ATOM 658 N N . ALA A 1 91 ? 10.008 1.998 0.270 1.00 98.62 91 ALA A N 1
ATOM 659 C CA . ALA A 1 91 ? 11.217 2.814 0.237 1.00 98.62 91 ALA A CA 1
ATOM 660 C C . ALA A 1 91 ? 12.415 2.007 -0.281 1.00 98.62 91 ALA A C 1
ATOM 662 O O . ALA A 1 91 ? 13.069 2.438 -1.232 1.00 98.62 91 ALA A O 1
ATOM 663 N N . ASP A 1 92 ? 12.619 0.800 0.245 1.00 98.50 92 ASP A N 1
ATOM 664 C CA . ASP A 1 92 ? 13.681 -0.109 -0.184 1.00 98.50 92 ASP A CA 1
ATOM 665 C C . ASP A 1 92 ? 13.529 -0.491 -1.665 1.00 98.50 92 ASP A C 1
ATOM 667 O O . ASP A 1 92 ? 14.462 -0.336 -2.458 1.00 98.50 92 ASP A O 1
ATOM 671 N N . ALA A 1 93 ? 12.328 -0.916 -2.073 1.00 98.19 93 ALA A N 1
ATOM 672 C CA . ALA A 1 93 ? 12.041 -1.322 -3.449 1.00 98.19 93 ALA A CA 1
ATOM 673 C C . ALA A 1 93 ? 12.217 -0.181 -4.463 1.00 98.19 93 ALA A C 1
ATOM 675 O O . ALA A 1 93 ? 12.705 -0.385 -5.576 1.00 98.19 93 ALA A O 1
ATOM 676 N N . ARG A 1 94 ? 11.819 1.038 -4.086 1.00 98.00 94 ARG A N 1
ATOM 677 C CA . ARG A 1 94 ? 11.843 2.218 -4.963 1.00 98.00 94 ARG A CA 1
ATOM 678 C C . ARG A 1 94 ? 13.088 3.086 -4.763 1.00 98.00 94 ARG A C 1
ATOM 680 O O . ARG A 1 94 ? 13.172 4.157 -5.363 1.00 98.00 94 ARG A O 1
ATOM 687 N N . LYS A 1 95 ? 14.059 2.621 -3.964 1.00 97.75 95 LYS A N 1
ATOM 688 C CA . LYS A 1 95 ? 15.333 3.297 -3.658 1.00 97.75 95 LYS A CA 1
ATOM 689 C C . LYS A 1 95 ? 15.132 4.726 -3.138 1.00 97.75 95 LYS A C 1
ATOM 691 O O . LYS A 1 95 ? 15.753 5.676 -3.615 1.00 97.75 95 LYS A O 1
ATOM 696 N N . ARG A 1 96 ? 14.223 4.871 -2.178 1.00 97.75 96 ARG A N 1
ATOM 697 C CA . ARG A 1 96 ? 13.854 6.126 -1.508 1.00 97.75 96 ARG A CA 1
ATOM 698 C C . ARG A 1 96 ? 13.974 5.978 -0.001 1.00 97.75 96 ARG A C 1
ATOM 700 O O . ARG A 1 96 ? 14.224 4.886 0.493 1.00 97.75 96 ARG A O 1
ATOM 707 N N . THR A 1 97 ? 13.792 7.072 0.732 1.00 98.50 97 THR A N 1
ATOM 708 C CA . THR A 1 97 ? 13.664 7.004 2.193 1.00 98.50 97 THR A CA 1
ATOM 709 C C . THR A 1 97 ? 12.199 6.817 2.609 1.00 98.50 97 THR A C 1
ATOM 711 O O . THR A 1 97 ? 11.300 7.247 1.873 1.00 98.50 97 THR A O 1
ATOM 714 N N . PRO A 1 98 ? 11.924 6.227 3.787 1.00 98.44 98 PRO A N 1
ATOM 715 C CA . PRO A 1 98 ? 10.567 6.136 4.323 1.00 98.44 98 PRO A CA 1
ATOM 716 C C . PRO A 1 98 ? 9.846 7.488 4.384 1.00 98.44 98 PRO A C 1
ATOM 718 O O . PRO A 1 98 ? 8.667 7.556 4.065 1.00 98.44 98 PRO A O 1
ATOM 721 N N . GLU A 1 99 ? 10.548 8.582 4.692 1.00 98.44 99 GLU A N 1
ATOM 722 C CA . GLU A 1 99 ? 9.977 9.936 4.766 1.00 98.44 99 GLU A CA 1
ATOM 723 C C . GLU A 1 99 ? 9.577 10.478 3.389 1.00 98.44 99 GLU A C 1
ATOM 725 O O . GLU A 1 99 ? 8.628 11.250 3.265 1.00 98.44 99 GLU A O 1
ATOM 730 N N . GLN A 1 100 ? 10.303 10.105 2.332 1.00 98.31 100 GLN A N 1
ATOM 731 C CA . GLN A 1 100 ? 9.924 10.456 0.963 1.00 98.31 100 GLN A CA 1
ATOM 732 C C . GLN A 1 100 ? 8.707 9.659 0.501 1.00 98.31 100 GLN A C 1
ATOM 734 O O . GLN A 1 100 ? 7.871 10.206 -0.216 1.00 98.31 100 GLN A O 1
ATOM 739 N N . ILE A 1 101 ? 8.615 8.384 0.893 1.00 98.56 101 ILE A N 1
ATOM 740 C CA . ILE A 1 101 ? 7.451 7.548 0.598 1.00 98.56 101 ILE A CA 1
ATOM 741 C C . ILE A 1 101 ? 6.230 8.028 1.374 1.00 98.56 101 ILE A C 1
ATOM 743 O O . ILE A 1 101 ? 5.167 8.134 0.776 1.00 98.56 101 ILE A O 1
ATOM 747 N N . ASP A 1 102 ? 6.377 8.386 2.649 1.00 98.50 102 ASP A N 1
ATOM 748 C CA . ASP A 1 102 ? 5.269 8.859 3.483 1.00 98.50 102 ASP A CA 1
ATOM 749 C C . ASP A 1 102 ? 4.543 10.061 2.855 1.00 98.50 102 ASP A C 1
ATOM 751 O O . ASP A 1 102 ? 3.318 10.079 2.790 1.00 98.50 102 ASP A O 1
ATOM 755 N N . LYS A 1 103 ? 5.283 11.000 2.245 1.00 98.25 103 LYS A N 1
ATOM 756 C CA . LYS A 1 103 ? 4.715 12.163 1.527 1.00 98.25 103 LYS A CA 1
ATOM 757 C C . LYS A 1 103 ? 3.811 11.812 0.342 1.00 98.25 103 LYS A C 1
ATOM 759 O O . LYS A 1 103 ? 3.025 12.655 -0.077 1.00 98.25 103 LYS A O 1
ATOM 764 N N . ILE A 1 104 ? 3.968 10.623 -0.236 1.00 98.06 104 ILE A N 1
ATOM 765 C CA . ILE A 1 104 ? 3.168 10.131 -1.370 1.00 98.06 104 ILE A CA 1
ATOM 766 C C . ILE A 1 104 ? 2.346 8.885 -1.000 1.00 98.06 104 ILE A C 1
ATOM 768 O O . ILE A 1 104 ? 1.771 8.246 -1.884 1.00 98.06 104 ILE A O 1
ATOM 772 N N . ALA A 1 105 ? 2.309 8.532 0.288 1.00 97.06 105 ALA A N 1
ATOM 773 C CA . ALA A 1 105 ? 1.572 7.406 0.847 1.00 97.06 105 ALA A CA 1
ATOM 774 C C . ALA A 1 105 ? 0.295 7.903 1.549 1.00 97.06 105 ALA A C 1
ATOM 776 O O . ALA A 1 105 ? -0.538 8.539 0.908 1.00 97.06 105 ALA A O 1
ATOM 777 N N . GLN A 1 106 ? 0.100 7.586 2.834 1.00 96.25 106 GLN A N 1
ATOM 778 C CA . GLN A 1 106 ? -1.070 7.986 3.634 1.00 96.25 106 GLN A CA 1
ATOM 779 C C . GLN A 1 106 ? -2.415 7.483 3.080 1.00 96.25 106 GLN A C 1
ATOM 781 O O . GLN A 1 106 ? -3.452 8.125 3.223 1.00 96.25 106 GLN A O 1
ATOM 786 N N . GLY A 1 107 ? -2.404 6.318 2.424 1.00 96.50 107 GLY A N 1
ATOM 787 C CA . GLY A 1 107 ? -3.593 5.714 1.818 1.00 96.50 107 GLY A CA 1
ATOM 788 C C . GLY A 1 107 ? -4.034 6.349 0.494 1.00 96.50 107 GLY A C 1
ATOM 789 O O . GLY A 1 107 ? -5.010 5.880 -0.093 1.00 96.50 107 GLY A O 1
ATOM 790 N N . HIS A 1 108 ? -3.309 7.350 -0.018 1.00 97.88 108 HIS A N 1
ATOM 791 C CA . HIS A 1 108 ? -3.659 8.038 -1.258 1.00 97.88 108 HIS A CA 1
ATOM 792 C C . HIS A 1 108 ? -3.589 7.101 -2.476 1.00 97.88 108 HIS A C 1
ATOM 794 O O . HIS A 1 108 ? -2.580 6.428 -2.711 1.00 97.88 108 HIS A O 1
ATOM 800 N N . VAL A 1 109 ? -4.666 7.062 -3.262 1.00 98.50 109 VAL A N 1
ATOM 801 C CA . VAL A 1 109 ? -4.733 6.312 -4.526 1.00 98.50 109 VAL A CA 1
ATOM 802 C C . VAL A 1 109 ? -4.150 7.173 -5.639 1.00 98.50 109 VAL A C 1
ATOM 804 O O . VAL A 1 109 ? -4.500 8.341 -5.768 1.00 98.50 109 VAL A O 1
ATOM 807 N N . TRP A 1 110 ? -3.283 6.595 -6.460 1.00 98.69 110 TRP A N 1
AT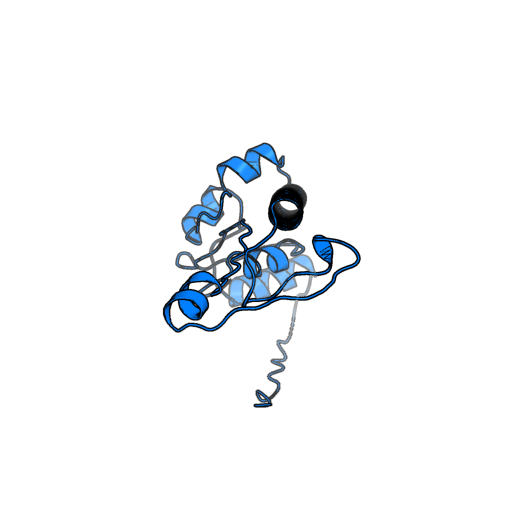OM 808 C CA . TRP A 1 110 ? -2.683 7.272 -7.607 1.00 98.69 110 TRP A CA 1
ATOM 809 C C . TRP A 1 110 ? -3.152 6.633 -8.908 1.00 98.69 110 TRP A C 1
ATOM 811 O O . TRP A 1 110 ? -3.339 5.415 -8.972 1.00 98.69 110 TRP A O 1
ATOM 821 N N . THR A 1 111 ? -3.301 7.445 -9.954 1.00 98.62 111 THR A N 1
ATOM 822 C CA . THR A 1 111 ? -3.383 6.922 -11.321 1.00 98.62 111 THR A CA 1
ATOM 823 C C . THR A 1 111 ? -2.029 6.336 -11.738 1.00 98.62 111 THR A C 1
ATOM 825 O O . THR A 1 111 ? -1.007 6.596 -11.096 1.00 98.62 111 THR A O 1
ATOM 828 N N . GLY A 1 112 ? -1.986 5.554 -12.818 1.00 98.50 112 GLY A N 1
ATOM 829 C CA . GLY A 1 112 ? -0.731 5.042 -13.364 1.00 98.50 112 GLY A CA 1
ATOM 830 C C . GLY A 1 112 ? 0.200 6.180 -13.780 1.00 98.50 112 GLY A C 1
ATOM 831 O O . GLY A 1 112 ? 1.396 6.124 -13.496 1.00 98.50 112 GLY A O 1
ATOM 832 N N . GLU A 1 113 ? -0.358 7.238 -14.377 1.00 98.50 113 GLU A N 1
ATOM 833 C CA . GLU A 1 113 ? 0.375 8.457 -14.745 1.00 98.50 113 GLU A CA 1
ATOM 834 C C . GLU A 1 113 ? 1.016 9.135 -13.530 1.00 98.50 113 GLU A C 1
ATOM 836 O O . GLU A 1 113 ? 2.231 9.353 -13.513 1.00 98.50 113 GLU A O 1
ATOM 841 N N . ASP A 1 114 ? 0.237 9.391 -12.477 1.00 98.69 114 ASP A N 1
ATOM 842 C CA . ASP A 1 114 ? 0.753 10.020 -11.257 1.00 98.69 114 ASP A CA 1
ATOM 843 C C . ASP A 1 114 ? 1.772 9.127 -10.549 1.00 98.69 114 ASP A C 1
ATOM 845 O O . ASP A 1 114 ? 2.807 9.599 -10.074 1.00 98.69 114 ASP A O 1
ATOM 849 N N . ALA A 1 115 ? 1.516 7.817 -10.515 1.00 98.69 115 ALA A N 1
ATOM 850 C CA . ALA A 1 115 ? 2.423 6.836 -9.940 1.00 98.69 115 ALA A CA 1
ATOM 851 C C . ALA A 1 115 ? 3.759 6.784 -10.697 1.00 98.69 115 ALA A C 1
ATOM 853 O O . ALA A 1 115 ? 4.815 6.533 -10.108 1.00 98.69 115 ALA A O 1
ATOM 854 N N . LYS A 1 116 ? 3.749 7.035 -12.011 1.00 98.69 116 LYS A N 1
ATOM 855 C CA . LYS A 1 116 ? 4.977 7.134 -12.801 1.00 98.69 116 LYS A CA 1
ATOM 856 C C . LYS A 1 116 ? 5.713 8.428 -12.473 1.00 98.69 116 LYS A C 1
ATOM 858 O O . LYS A 1 116 ? 6.927 8.397 -12.260 1.00 98.69 116 LYS A O 1
ATOM 863 N N . ALA A 1 117 ? 4.990 9.544 -12.392 1.00 98.50 117 ALA A N 1
ATOM 864 C CA . ALA A 1 117 ? 5.553 10.850 -12.063 1.00 98.50 117 ALA A CA 1
ATOM 865 C C . ALA A 1 117 ? 6.182 10.875 -10.659 1.00 98.50 117 ALA A C 1
ATOM 867 O O . ALA A 1 117 ? 7.269 11.422 -10.465 1.00 98.50 117 ALA A O 1
ATOM 868 N N . ASN A 1 118 ? 5.540 10.232 -9.682 1.00 98.06 118 ASN A N 1
ATOM 869 C CA . ASN A 1 118 ? 6.014 10.183 -8.304 1.00 98.06 118 ASN A CA 1
ATOM 870 C C . ASN A 1 118 ? 6.970 9.009 -8.015 1.00 98.06 118 ASN A C 1
ATOM 872 O O . ASN A 1 118 ? 7.516 8.956 -6.914 1.00 98.06 118 ASN A O 1
ATOM 876 N N . GLY A 1 119 ? 7.249 8.129 -8.985 1.00 98.06 119 GLY A N 1
ATOM 877 C CA . GLY A 1 119 ? 8.268 7.072 -8.913 1.00 98.06 119 GLY A CA 1
ATOM 878 C C . GLY A 1 119 ? 7.821 5.741 -8.297 1.00 98.06 119 GLY A C 1
ATOM 879 O O . GLY A 1 119 ? 8.664 4.867 -8.066 1.00 98.06 119 GLY A O 1
ATOM 880 N N . LEU A 1 120 ? 6.524 5.561 -8.047 1.00 98.44 120 LEU A N 1
ATOM 881 C CA . LEU A 1 120 ? 5.951 4.286 -7.610 1.00 98.44 120 LEU A CA 1
ATOM 882 C C . LEU A 1 120 ? 5.937 3.232 -8.734 1.00 98.44 120 LEU A C 1
ATOM 884 O O . LEU A 1 120 ? 6.080 2.046 -8.455 1.00 98.44 120 LEU A O 1
ATOM 888 N N . VAL A 1 121 ? 5.858 3.640 -10.004 1.00 98.62 121 VAL A N 1
ATOM 889 C CA . VAL A 1 121 ? 5.992 2.719 -11.151 1.00 98.62 121 VAL A CA 1
ATOM 890 C C . VAL A 1 121 ? 7.134 3.115 -12.084 1.00 98.62 121 VAL A C 1
ATOM 892 O O . VAL A 1 121 ? 7.553 4.274 -12.145 1.00 98.62 121 VAL A O 1
ATOM 895 N N . ASP A 1 122 ? 7.664 2.137 -12.816 1.00 98.75 122 ASP A N 1
ATOM 896 C CA . ASP A 1 122 ? 8.837 2.310 -13.672 1.00 98.75 122 ASP A CA 1
ATOM 897 C C . ASP A 1 122 ? 8.490 2.763 -15.087 1.00 98.75 122 ASP A C 1
ATOM 899 O O . ASP A 1 122 ? 9.288 3.468 -15.704 1.00 98.75 122 ASP A O 1
ATOM 903 N N . SER A 1 123 ? 7.312 2.424 -15.605 1.00 98.56 123 SER A N 1
ATOM 904 C CA . SER A 1 123 ? 6.854 2.883 -16.922 1.00 98.56 123 SER A CA 1
ATOM 905 C C . SER A 1 123 ? 5.338 2.839 -17.052 1.00 98.56 123 SER A C 1
ATOM 907 O O . SER A 1 123 ? 4.652 2.162 -16.280 1.00 98.56 123 SER A O 1
ATOM 909 N N . LEU A 1 124 ? 4.851 3.572 -18.051 1.00 98.75 124 LEU A N 1
ATOM 910 C CA . LEU A 1 124 ? 3.492 3.433 -18.544 1.00 98.75 124 LEU A CA 1
ATOM 911 C C . LEU A 1 124 ? 3.483 2.438 -19.698 1.00 98.75 124 LEU A C 1
ATOM 913 O O . LEU A 1 124 ? 4.379 2.492 -20.538 1.00 98.75 124 LEU A O 1
ATOM 917 N N . GLY A 1 125 ? 2.486 1.563 -19.722 1.00 98.31 125 GLY A N 1
ATOM 918 C CA . GLY A 1 125 ? 2.371 0.518 -20.731 1.00 98.31 125 GLY A CA 1
ATOM 919 C C . GLY A 1 125 ? 1.298 -0.499 -20.377 1.00 98.31 125 GLY A C 1
ATOM 920 O O . GLY A 1 125 ? 0.501 -0.293 -19.456 1.00 98.31 125 GLY A O 1
ATOM 921 N N . ASP A 1 126 ? 1.295 -1.612 -21.088 1.00 98.19 126 ASP A N 1
ATOM 922 C CA . ASP A 1 126 ? 0.346 -2.699 -20.892 1.00 98.19 126 ASP A CA 1
ATOM 923 C C . ASP A 1 126 ? 1.041 -4.032 -20.554 1.00 98.19 126 ASP A C 1
ATOM 925 O O . ASP A 1 126 ? 2.125 -4.072 -19.961 1.00 98.19 126 ASP A O 1
ATOM 929 N N . PHE A 1 127 ? 0.347 -5.143 -20.799 1.00 97.25 127 PHE A N 1
ATOM 930 C CA . PHE A 1 127 ? 0.867 -6.477 -20.523 1.00 97.25 127 PHE A CA 1
ATOM 931 C C . PHE A 1 127 ? 2.003 -6.864 -21.477 1.00 97.25 127 PHE A C 1
ATOM 933 O O . PHE A 1 127 ? 2.973 -7.481 -21.031 1.00 97.25 127 PHE A O 1
ATOM 940 N N . ASP A 1 128 ? 1.921 -6.472 -22.747 1.00 96.69 128 ASP A N 1
ATOM 941 C CA . ASP A 1 128 ? 2.924 -6.819 -23.750 1.00 96.69 128 ASP A CA 1
ATOM 942 C C . ASP A 1 128 ? 4.251 -6.122 -23.431 1.00 96.69 128 ASP A C 1
ATOM 944 O O . ASP A 1 128 ? 5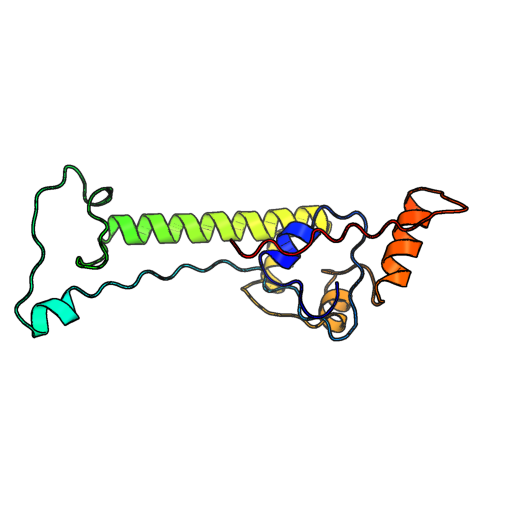.312 -6.750 -23.485 1.00 96.69 128 ASP A O 1
ATOM 948 N N . ASP A 1 129 ? 4.192 -4.870 -22.965 1.00 98.19 129 ASP A N 1
ATOM 949 C CA . ASP A 1 129 ? 5.360 -4.138 -22.463 1.00 98.19 129 ASP A CA 1
ATOM 950 C C . ASP A 1 129 ? 6.016 -4.843 -21.265 1.00 98.19 129 ASP A C 1
ATOM 952 O O . ASP A 1 129 ? 7.244 -4.925 -21.164 1.00 98.19 129 ASP A O 1
ATOM 956 N N . ALA A 1 130 ? 5.209 -5.383 -20.347 1.00 97.88 130 ALA A N 1
ATOM 957 C CA . ALA A 1 130 ? 5.713 -6.110 -19.185 1.00 97.88 130 ALA A CA 1
ATOM 958 C C . ALA A 1 130 ? 6.409 -7.422 -19.587 1.00 97.88 130 ALA A C 1
ATOM 960 O O . ALA A 1 130 ? 7.489 -7.727 -19.073 1.00 97.88 130 ALA A O 1
ATOM 961 N N . VAL A 1 131 ? 5.831 -8.172 -20.531 1.00 97.69 131 VAL A N 1
ATOM 962 C CA . VAL A 1 131 ? 6.434 -9.396 -21.083 1.00 97.69 131 VAL A CA 1
ATOM 963 C C . VAL A 1 131 ? 7.739 -9.077 -21.807 1.00 97.69 131 VAL A C 1
ATOM 965 O O . VAL A 1 131 ? 8.760 -9.719 -21.549 1.00 97.69 131 VAL A O 1
ATOM 968 N N . ALA A 1 132 ? 7.733 -8.060 -22.673 1.00 97.25 132 ALA A N 1
ATOM 969 C CA . ALA A 1 132 ? 8.922 -7.618 -23.391 1.00 97.25 132 ALA A CA 1
ATOM 970 C C . ALA A 1 132 ? 10.034 -7.213 -22.415 1.00 97.25 132 ALA A C 1
ATOM 972 O O . ALA A 1 132 ? 11.189 -7.617 -22.581 1.00 97.25 132 ALA A O 1
ATOM 973 N N . LYS A 1 133 ? 9.686 -6.490 -21.342 1.00 98.25 133 LYS A N 1
ATOM 974 C CA . LYS A 1 133 ? 10.655 -6.098 -20.319 1.00 98.25 133 LYS A CA 1
ATOM 975 C C . LYS A 1 133 ? 11.220 -7.291 -19.555 1.00 98.25 133 LYS A C 1
ATOM 977 O O . LYS A 1 133 ? 12.421 -7.328 -19.288 1.00 98.25 133 LYS A O 1
ATOM 982 N N . ALA A 1 134 ? 10.392 -8.276 -19.217 1.00 97.94 134 ALA A N 1
ATOM 983 C CA . ALA A 1 134 ? 10.857 -9.500 -18.572 1.00 97.94 134 ALA A CA 1
ATOM 984 C C . ALA A 1 134 ? 11.849 -10.268 -19.466 1.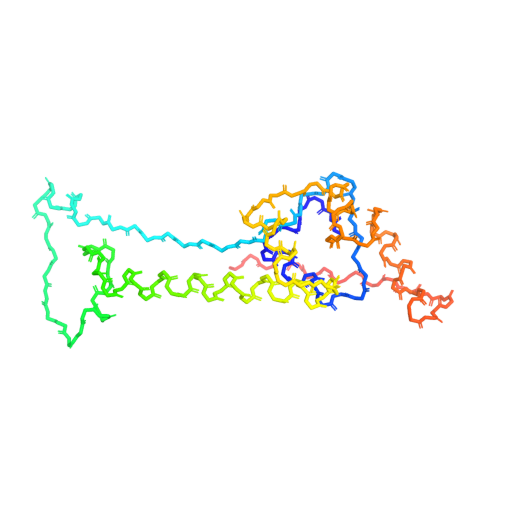00 97.94 134 ALA A C 1
ATOM 986 O O . ALA A 1 134 ? 12.920 -10.663 -18.997 1.00 97.94 134 ALA A O 1
ATOM 987 N N . ALA A 1 135 ? 11.544 -10.413 -20.760 1.00 98.00 135 ALA A N 1
ATOM 988 C CA . ALA A 1 135 ? 12.434 -11.050 -21.729 1.00 98.00 135 ALA A CA 1
ATOM 989 C C . ALA A 1 135 ? 13.765 -10.294 -21.894 1.00 98.00 135 ALA A C 1
ATOM 991 O O . ALA A 1 135 ? 14.827 -10.920 -21.932 1.00 98.00 135 ALA A O 1
ATOM 992 N N . GLU A 1 136 ? 13.723 -8.957 -21.927 1.00 97.81 136 GLU A N 1
ATOM 993 C CA . GLU A 1 136 ? 14.908 -8.092 -21.973 1.00 97.81 136 GLU A CA 1
ATOM 994 C C . GLU A 1 136 ? 15.817 -8.321 -20.754 1.00 97.81 136 GLU A C 1
ATOM 996 O O . GLU A 1 136 ? 17.013 -8.582 -20.909 1.00 97.81 136 GLU A O 1
ATOM 1001 N N . LEU A 1 137 ? 15.251 -8.287 -19.540 1.00 97.62 137 LEU A N 1
ATOM 1002 C CA . LEU A 1 137 ? 15.995 -8.497 -18.292 1.00 97.62 137 LEU A CA 1
ATOM 1003 C C . LEU A 1 137 ? 16.608 -9.904 -18.212 1.00 97.62 137 LEU A C 1
ATOM 1005 O O . LEU A 1 137 ? 17.718 -10.066 -17.701 1.00 97.62 137 LEU A O 1
ATOM 1009 N N . ALA A 1 138 ? 15.920 -10.905 -18.764 1.00 97.75 138 ALA A N 1
ATOM 1010 C CA . ALA A 1 138 ? 16.389 -12.286 -18.852 1.00 97.75 138 ALA A CA 1
ATOM 1011 C C . ALA A 1 138 ? 17.326 -12.557 -20.049 1.00 97.75 138 ALA A C 1
ATOM 1013 O O . ALA A 1 138 ? 17.860 -13.660 -20.168 1.00 97.75 138 ALA A O 1
ATOM 1014 N N . LYS A 1 139 ? 17.564 -11.566 -20.923 1.00 97.56 139 LYS A N 1
ATOM 1015 C CA . LYS A 1 139 ? 18.376 -11.680 -22.152 1.00 97.56 139 LYS A CA 1
ATOM 1016 C C . LYS A 1 139 ? 17.875 -12.762 -23.120 1.00 97.56 139 LYS A C 1
ATOM 1018 O O . LYS A 1 139 ? 18.670 -13.423 -23.795 1.00 97.56 139 LYS A O 1
ATOM 1023 N N . LEU A 1 140 ? 16.559 -12.939 -23.204 1.00 96.69 140 LEU A N 1
ATOM 1024 C CA . LEU A 1 140 ? 15.922 -13.907 -24.094 1.00 96.69 140 LEU A CA 1
ATOM 1025 C C . LEU A 1 140 ? 15.705 -13.300 -25.485 1.00 96.69 140 LEU A C 1
ATOM 1027 O O . LEU A 1 140 ? 15.191 -12.195 -25.621 1.00 96.69 140 LEU A O 1
ATOM 1031 N N . LYS A 1 141 ? 16.082 -14.038 -26.536 1.00 92.69 141 LYS A N 1
ATOM 1032 C CA . LYS A 1 141 ? 15.802 -13.655 -27.937 1.00 92.69 141 LYS A CA 1
ATOM 1033 C C . LYS A 1 141 ? 14.449 -14.163 -28.432 1.00 92.69 141 LYS A C 1
ATOM 1035 O O . LYS A 1 141 ? 13.908 -13.627 -29.390 1.00 92.69 141 LYS A O 1
ATOM 1040 N N . GLN A 1 142 ? 13.961 -15.235 -27.818 1.00 93.44 142 GLN A N 1
ATOM 1041 C CA . GLN A 1 142 ? 12.695 -15.893 -28.110 1.00 93.44 142 GLN A CA 1
ATOM 1042 C C . GLN A 1 142 ? 12.115 -16.380 -26.784 1.00 93.44 142 GLN A C 1
ATOM 1044 O O . GLN A 1 142 ? 12.863 -16.835 -25.916 1.00 93.44 142 GLN A O 1
ATOM 1049 N N . TRP A 1 143 ? 10.802 -16.270 -26.630 1.00 94.62 143 TRP A N 1
ATOM 1050 C CA . TRP A 1 143 ? 10.060 -16.740 -25.467 1.00 94.62 143 TRP A CA 1
ATOM 1051 C C . TRP A 1 143 ? 8.674 -17.205 -25.906 1.00 94.62 143 TRP A C 1
ATOM 1053 O O . TRP A 1 143 ? 8.183 -16.824 -26.970 1.00 94.62 143 TRP A O 1
ATOM 1063 N N . HIS A 1 144 ? 8.058 -18.039 -25.079 1.00 91.75 144 HIS A N 1
ATOM 1064 C CA . HIS A 1 144 ? 6.679 -18.471 -25.234 1.00 91.75 144 HIS A CA 1
ATOM 1065 C C . HIS A 1 144 ? 5.917 -18.127 -23.956 1.00 91.75 144 HIS A C 1
ATOM 1067 O O . HIS A 1 144 ? 6.503 -18.136 -22.872 1.00 91.75 144 HIS A O 1
ATOM 1073 N N . LEU A 1 145 ? 4.642 -17.775 -24.096 1.00 91.81 145 LEU A N 1
ATOM 1074 C CA . LEU A 1 145 ? 3.758 -17.513 -22.970 1.00 91.81 145 LEU A CA 1
ATOM 1075 C C . LEU A 1 145 ? 2.808 -18.693 -22.824 1.00 91.81 145 LEU A C 1
ATOM 1077 O O . LEU A 1 145 ? 1.949 -18.898 -23.678 1.00 91.81 145 LEU A O 1
ATOM 1081 N N . ASP A 1 146 ? 2.952 -19.417 -21.721 1.00 89.62 146 ASP A N 1
ATOM 1082 C CA . ASP A 1 146 ? 1.990 -20.427 -21.304 1.00 89.62 146 ASP A CA 1
ATOM 1083 C C . ASP A 1 146 ? 1.038 -19.800 -20.287 1.00 89.62 146 ASP A C 1
ATOM 1085 O O . ASP A 1 146 ? 1.435 -19.406 -19.187 1.00 89.62 146 ASP A O 1
ATOM 1089 N N . TYR A 1 147 ? -0.232 -19.684 -20.662 1.00 85.44 147 TYR A N 1
ATOM 1090 C CA . TYR A 1 147 ? -1.265 -19.178 -19.770 1.00 85.44 147 TYR A CA 1
ATOM 1091 C C . TYR A 1 147 ? -1.807 -20.328 -18.927 1.00 85.44 147 TYR A C 1
ATOM 1093 O O . TYR A 1 147 ? -2.569 -21.162 -19.412 1.00 85.44 147 TYR A O 1
ATOM 1101 N N . TYR A 1 148 ? -1.433 -20.352 -17.652 1.00 81.75 148 TYR A N 1
ATOM 1102 C CA . TYR A 1 148 ? -2.070 -21.217 -16.667 1.00 81.75 148 TYR A CA 1
ATOM 1103 C C . TYR A 1 148 ? -3.305 -20.502 -16.121 1.00 81.75 148 TYR A C 1
ATOM 1105 O O . TYR A 1 148 ? -3.206 -19.615 -15.275 1.00 81.75 148 TYR A O 1
ATOM 1113 N N . GLN A 1 149 ? -4.472 -20.861 -16.648 1.00 72.19 149 GLN A N 1
ATOM 1114 C CA . GLN A 1 149 ? -5.740 -20.627 -15.969 1.00 72.19 149 GLN A CA 1
ATOM 1115 C C . GLN A 1 149 ? -6.111 -21.917 -15.250 1.00 72.19 149 GLN A C 1
ATOM 1117 O O . GLN A 1 149 ? -6.480 -22.894 -15.898 1.00 72.19 149 GLN A O 1
ATOM 1122 N N . ASP A 1 150 ? -6.030 -21.917 -13.922 1.00 65.56 150 ASP A N 1
ATOM 1123 C CA . ASP A 1 150 ? -6.848 -22.853 -13.162 1.00 65.56 150 ASP A CA 1
ATOM 1124 C C . ASP A 1 150 ? -8.312 -22.445 -13.374 1.00 65.56 150 ASP A C 1
ATOM 1126 O O . ASP A 1 150 ? -8.648 -21.254 -13.308 1.00 65.56 150 ASP A O 1
ATOM 1130 N N . GLU A 1 151 ? -9.190 -23.411 -13.659 1.00 60.28 151 GLU A N 1
ATOM 1131 C CA . GLU A 1 151 ? -10.625 -23.152 -13.558 1.00 60.28 151 GLU A CA 1
ATOM 1132 C C . GLU A 1 151 ? -10.894 -22.617 -12.145 1.00 60.28 151 GLU A C 1
ATOM 1134 O O . GLU A 1 151 ? -10.426 -23.225 -11.177 1.00 60.28 151 GLU A O 1
ATOM 1139 N N . PRO A 1 152 ? -11.608 -21.488 -11.985 1.00 56.94 152 PRO A N 1
ATOM 1140 C CA . PRO A 1 152 ? -11.935 -20.996 -10.661 1.00 56.94 152 PRO A CA 1
ATOM 1141 C C . PRO A 1 152 ? -12.777 -22.059 -9.951 1.00 56.94 152 PRO A C 1
ATOM 1143 O O . PRO A 1 152 ? -13.966 -22.216 -10.226 1.00 56.94 152 PRO A O 1
ATOM 1146 N N . THR A 1 153 ? -12.162 -22.810 -9.036 1.00 51.62 153 THR A N 1
ATOM 1147 C CA . THR A 1 153 ? -12.896 -23.688 -8.133 1.00 51.62 153 THR A CA 1
ATOM 1148 C C . THR A 1 153 ? -13.723 -22.803 -7.222 1.00 51.62 153 THR A C 1
ATOM 1150 O O . THR A 1 153 ? -13.195 -22.113 -6.352 1.00 51.62 153 THR A O 1
ATOM 1153 N N . VAL A 1 154 ? -15.029 -22.813 -7.462 1.00 48.50 154 VAL A N 1
ATOM 1154 C CA . VAL A 1 154 ? -16.036 -22.241 -6.576 1.00 48.50 154 VAL A CA 1
ATOM 1155 C C . VAL A 1 154 ? -16.148 -23.181 -5.373 1.00 48.50 154 VAL A C 1
ATOM 1157 O O . VAL A 1 154 ? -16.934 -24.126 -5.392 1.00 48.50 154 VAL A O 1
ATOM 1160 N N . LEU A 1 155 ? -15.301 -22.983 -4.366 1.00 38.41 155 LEU A N 1
ATOM 1161 C CA . LEU A 1 155 ? -15.455 -23.570 -3.034 1.00 38.41 155 LEU A CA 1
ATOM 1162 C C . LEU A 1 155 ? -15.438 -22.455 -1.994 1.00 38.41 155 LEU A C 1
ATOM 1164 O O . LEU A 1 155 ? -14.526 -21.602 -2.068 1.00 38.41 155 LEU A O 1
#

Foldseek 3Di:
DEAEQAAVSLLVVLVDPAFEAAQQYWYAQLFDDDDQAACLVVCVVVVHHDDDDDPDLCVPDDSNDDRDPVNVVVVVVVRVVVSLVSLPSLCVSQVHDSVLSVVVHPRDIDGSNVCCVSRSHVYYDDDVVVVVVVCVVVVHPDDDDDDDDDDPPPD

Secondary structure (DSSP, 8-state):
--SEEETHHHHTTTT-S--EE-TT-EEE-----------HHHHHHTT-------SSGGG---TTSPPPHHHHHHHHHHHHHHHHHHHHHHHHHHT--HHHHHTT-TT-EEEHHHHHHHTSSSEE--HHHHHHHHHHHTT-SS-------------

InterPro domains:
  IPR002142 Peptidase S49 [PF01343] (1-141)
  IPR029045 ClpP/crotonase-like domain superfamily [SSF52096] (1-128)